Protein AF-A0A7J4R802-F1 (afdb_monomer_lite)

pLDDT: mean 70.89, std 13.04, range [43.62, 86.69]

Secondary structure (DSSP, 8-state):
-----HHHHHHHHHHHHHHHHHHHHH-SSS--TT--B-TTS-B-HHHHHHHHTS-HHHHHHHHT--S--EE-EE-TTSPEEPSSSS---EE-TT-EETTEE--

Radius of gyration: 15.15 Å; chains: 1; bounding box: 41×25×41 Å

Foldseek 3Di:
DDCPDPVVVVVVLVVVLVVLLVCLQPDPPDVRLNDQQYPVRDGNLVSVVVNQPDDPVVVCVSSVRPDFDWDWDADPVRDTDASPPPAGTAGDQVDDDVNGGRD

Sequence (103 aa):
MTTVSARSRLVTQLSMDAEVISESIISSHNQSSLTFIDSNNKVDKMRLHDFMNRSYESIRDELGIEGDFCIYFEDKNKTLVVLDGNRSGIGSSRMSIGGINCS

Structure (mmCIF, N/CA/C/O backbone):
data_AF-A0A7J4R802-F1
#
_entry.id   AF-A0A7J4R802-F1
#
loop_
_atom_site.group_PDB
_atom_site.id
_atom_site.type_symbol
_atom_site.label_atom_id
_at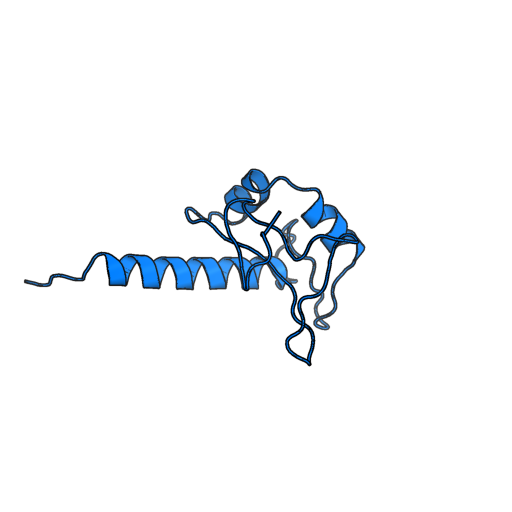om_site.label_alt_id
_atom_site.label_comp_id
_atom_site.label_asym_id
_atom_site.label_entity_id
_atom_site.label_seq_id
_atom_site.pdbx_PDB_ins_code
_atom_site.Cartn_x
_atom_site.Cartn_y
_atom_site.Cartn_z
_atom_site.occupancy
_atom_site.B_iso_or_equiv
_atom_site.auth_seq_id
_atom_site.auth_comp_id
_atom_site.auth_asym_id
_atom_site.auth_atom_id
_atom_site.pdbx_PDB_model_num
ATOM 1 N N . MET A 1 1 ? -30.525 12.221 24.796 1.00 43.66 1 MET A N 1
ATOM 2 C CA . MET A 1 1 ? -29.448 11.209 24.817 1.00 43.66 1 MET A CA 1
ATOM 3 C C . MET A 1 1 ? -29.200 10.764 23.390 1.00 43.66 1 MET A C 1
ATOM 5 O O . MET A 1 1 ? -30.140 10.490 22.660 1.00 43.66 1 MET A O 1
ATOM 9 N N . THR A 1 2 ? -27.948 10.883 22.986 1.00 46.72 2 THR A N 1
ATOM 10 C CA . THR A 1 2 ? -27.418 11.014 21.630 1.00 46.72 2 THR A CA 1
ATOM 11 C C . THR A 1 2 ? -27.365 9.683 20.885 1.00 46.72 2 THR A C 1
ATOM 13 O O . THR A 1 2 ? -26.573 8.807 21.218 1.00 46.72 2 THR A O 1
ATOM 16 N N . THR A 1 3 ? -28.122 9.557 19.796 1.00 51.31 3 THR A N 1
ATOM 17 C CA . THR A 1 3 ? -27.798 8.602 18.732 1.00 51.31 3 THR A CA 1
ATOM 18 C C . THR A 1 3 ? -26.623 9.171 17.937 1.00 51.31 3 THR A C 1
ATOM 20 O O . THR A 1 3 ? -26.803 9.728 16.854 1.00 51.31 3 THR A O 1
ATOM 23 N N . VAL A 1 4 ? -25.405 9.073 18.481 1.00 54.56 4 VAL A N 1
ATOM 24 C CA . VAL A 1 4 ? -24.206 9.107 17.632 1.00 54.56 4 VAL A CA 1
ATOM 25 C C . VAL A 1 4 ? -24.319 7.868 16.749 1.00 54.56 4 VAL A C 1
ATOM 27 O O . VAL A 1 4 ? -24.054 6.749 17.182 1.00 54.56 4 VAL A O 1
ATOM 30 N N . SER A 1 5 ? -24.880 8.075 15.560 1.00 68.50 5 SER A N 1
ATOM 31 C CA . SER A 1 5 ? -25.252 7.031 14.611 1.00 68.50 5 SER A CA 1
ATOM 32 C C . SER A 1 5 ? -24.034 6.167 14.290 1.00 68.50 5 SER A C 1
ATOM 34 O O . SER A 1 5 ? -22.946 6.704 14.085 1.00 68.50 5 SER A O 1
ATOM 36 N N . ALA A 1 6 ? -24.203 4.843 14.212 1.00 67.62 6 ALA A N 1
ATOM 37 C CA . ALA A 1 6 ? -23.147 3.895 13.828 1.00 67.62 6 ALA A CA 1
ATOM 38 C C . ALA A 1 6 ? -22.409 4.321 12.542 1.00 67.62 6 ALA A C 1
ATOM 40 O O . ALA A 1 6 ? -21.209 4.102 12.402 1.00 67.62 6 ALA A O 1
ATOM 41 N N . ARG A 1 7 ? -23.107 5.045 11.656 1.00 70.56 7 ARG A N 1
ATOM 42 C CA . ARG A 1 7 ? -22.547 5.681 10.461 1.00 70.56 7 ARG A CA 1
ATOM 43 C C . ARG A 1 7 ? -21.423 6.676 10.765 1.00 70.56 7 ARG A C 1
ATOM 45 O O . ARG A 1 7 ? -20.439 6.705 10.043 1.00 70.56 7 ARG A O 1
ATOM 52 N N . SER A 1 8 ? -21.549 7.474 11.824 1.00 72.25 8 SER A N 1
ATOM 53 C CA . SER A 1 8 ? -20.524 8.443 12.226 1.00 72.25 8 SER A CA 1
ATOM 54 C C . SER A 1 8 ? -19.245 7.747 12.680 1.00 72.25 8 SER A C 1
ATOM 56 O O . SER A 1 8 ? -18.167 8.214 12.343 1.00 72.25 8 SER A O 1
ATOM 58 N N . ARG A 1 9 ? -19.357 6.625 13.405 1.00 76.44 9 ARG A N 1
ATOM 59 C CA . ARG A 1 9 ? -18.191 5.847 13.855 1.00 76.44 9 ARG A CA 1
ATOM 60 C C . ARG A 1 9 ? -17.462 5.202 12.682 1.00 76.44 9 ARG A C 1
ATOM 62 O O . ARG A 1 9 ? -16.244 5.266 12.630 1.00 76.44 9 ARG A O 1
ATOM 69 N N . LEU A 1 10 ? -18.213 4.655 11.725 1.00 78.88 10 LEU A N 1
ATOM 70 C CA . LEU A 1 10 ? -17.652 4.074 10.505 1.00 78.88 10 LEU A CA 1
ATOM 71 C C . LEU A 1 10 ? -16.888 5.121 9.678 1.00 78.88 10 LEU A C 1
ATOM 73 O O . LEU A 1 10 ? -15.786 4.857 9.221 1.00 78.88 10 LEU A O 1
ATOM 77 N N . VAL A 1 11 ? -17.455 6.323 9.518 1.00 82.44 11 VAL A N 1
ATOM 78 C CA . VAL A 1 11 ? -16.796 7.424 8.793 1.00 82.44 11 VAL A CA 1
ATOM 79 C C . VAL A 1 11 ? -15.508 7.855 9.494 1.00 82.44 11 VAL A C 1
ATOM 81 O O . VAL A 1 11 ? -14.503 8.074 8.827 1.00 82.44 11 VAL A O 1
ATOM 84 N N . THR A 1 12 ? -15.517 7.945 10.827 1.00 82.50 12 THR A N 1
ATOM 85 C CA . THR A 1 12 ? -14.306 8.257 11.595 1.00 82.50 12 THR A CA 1
ATOM 86 C C . THR A 1 12 ? -13.248 7.165 11.442 1.00 82.50 12 THR A C 1
ATOM 88 O O . THR A 1 12 ? -12.096 7.499 11.195 1.00 82.50 12 THR A O 1
ATOM 91 N N . GLN A 1 13 ? -13.630 5.886 11.514 1.00 83.88 13 GLN A N 1
ATOM 92 C CA . GLN A 1 13 ? -12.693 4.772 11.346 1.00 83.88 13 GLN A CA 1
ATOM 93 C C . GLN A 1 13 ? -12.050 4.771 9.960 1.00 83.88 13 GLN A C 1
ATOM 95 O O . GLN A 1 13 ? -10.833 4.755 9.862 1.00 83.88 13 GLN A O 1
ATOM 100 N N . LEU A 1 14 ? -12.848 4.907 8.897 1.00 82.88 14 LEU A N 1
ATOM 101 C CA . LEU A 1 14 ? -12.333 4.964 7.526 1.00 82.88 14 LEU A CA 1
ATOM 102 C C . LEU A 1 14 ? -11.362 6.130 7.312 1.00 82.88 14 LEU A C 1
ATOM 104 O O . LEU A 1 14 ? -10.397 6.000 6.565 1.00 82.88 14 LEU A O 1
ATOM 108 N N . SER A 1 15 ? -11.617 7.271 7.958 1.00 85.19 15 SER A N 1
ATOM 109 C CA . SER A 1 15 ? -10.717 8.421 7.885 1.00 85.19 15 SER A CA 1
ATOM 110 C C . SER A 1 15 ? -9.384 8.147 8.579 1.00 85.19 15 SER A C 1
ATOM 112 O O . SER A 1 15 ? -8.351 8.535 8.044 1.00 85.19 15 SER A O 1
ATOM 114 N N . MET A 1 16 ? -9.405 7.484 9.740 1.00 85.19 16 MET A N 1
ATOM 115 C CA . MET A 1 16 ? -8.186 7.098 10.458 1.00 85.19 16 MET A CA 1
ATOM 116 C C . MET A 1 16 ? -7.404 6.038 9.679 1.00 85.19 16 MET A C 1
ATOM 118 O O . MET A 1 16 ? -6.200 6.178 9.502 1.00 85.19 16 MET A O 1
ATOM 122 N N . ASP A 1 17 ? -8.090 5.026 9.145 1.00 83.44 17 ASP A N 1
ATOM 123 C CA . ASP A 1 17 ? -7.461 3.969 8.352 1.00 83.44 17 ASP A CA 1
ATOM 124 C C . ASP A 1 17 ? -6.779 4.559 7.105 1.00 83.44 17 ASP A C 1
ATOM 126 O O . ASP A 1 17 ? -5.641 4.218 6.796 1.00 83.44 17 ASP A O 1
ATOM 130 N N . ALA A 1 18 ? -7.428 5.504 6.413 1.00 83.38 18 ALA A N 1
ATOM 131 C CA . ALA A 1 18 ? -6.842 6.179 5.254 1.00 83.38 18 ALA A CA 1
ATOM 132 C C . ALA A 1 18 ? -5.579 6.992 5.603 1.00 83.38 18 ALA A C 1
ATOM 134 O O . ALA A 1 18 ? -4.625 7.023 4.816 1.00 83.38 18 ALA A O 1
ATOM 135 N N . GLU A 1 19 ? -5.564 7.642 6.769 1.00 85.25 19 GLU A N 1
ATOM 136 C CA . GLU A 1 19 ? -4.407 8.389 7.271 1.00 85.25 19 GLU A CA 1
ATOM 137 C C . GLU A 1 19 ? -3.242 7.441 7.576 1.00 85.25 19 GLU A C 1
ATOM 139 O O . GLU A 1 19 ? -2.149 7.629 7.042 1.00 85.25 19 GLU A O 1
ATOM 144 N N . VAL A 1 20 ? -3.506 6.347 8.299 1.00 84.94 20 VAL A N 1
ATOM 145 C CA . VAL A 1 20 ? -2.509 5.312 8.619 1.00 84.94 20 VAL A CA 1
ATOM 146 C C . VAL A 1 20 ? -1.907 4.692 7.355 1.00 84.94 20 VAL A C 1
ATOM 148 O O . VAL A 1 20 ? -0.684 4.545 7.269 1.00 84.94 20 VAL A O 1
ATOM 151 N N . ILE A 1 21 ? -2.732 4.365 6.350 1.00 82.62 21 ILE A N 1
ATOM 152 C CA . ILE A 1 21 ? -2.260 3.861 5.047 1.00 82.62 21 ILE A CA 1
ATOM 153 C C . ILE A 1 21 ? -1.304 4.869 4.404 1.00 82.62 21 ILE A C 1
ATOM 155 O O . ILE A 1 21 ? -0.206 4.506 3.980 1.00 82.62 21 ILE A O 1
ATOM 159 N N . SER A 1 22 ? -1.714 6.136 4.331 1.00 81.75 22 SER A N 1
ATOM 160 C CA . SER A 1 22 ? -0.947 7.180 3.644 1.00 81.75 22 SER A CA 1
ATOM 161 C C . SER A 1 22 ? 0.395 7.428 4.331 1.00 81.75 22 SER A C 1
ATOM 163 O O . SER A 1 22 ? 1.435 7.472 3.672 1.00 81.75 22 SER A O 1
ATOM 165 N N . GLU A 1 23 ? 0.393 7.530 5.660 1.00 81.44 23 GLU A N 1
ATOM 166 C CA . GLU A 1 23 ? 1.609 7.727 6.445 1.00 81.44 23 GLU A CA 1
ATOM 167 C C . GLU A 1 23 ? 2.559 6.531 6.349 1.00 81.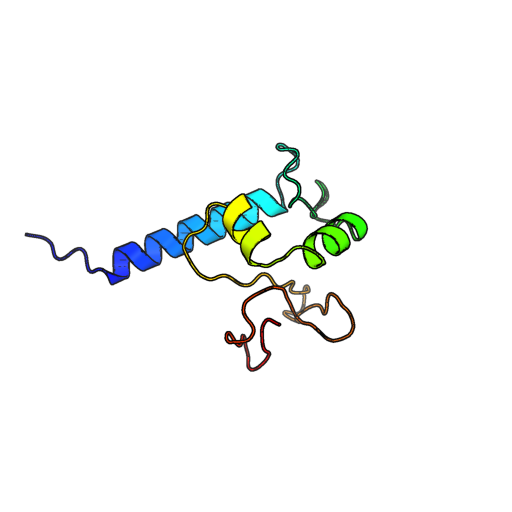44 23 GLU A C 1
ATOM 169 O O . GLU A 1 23 ? 3.762 6.725 6.184 1.00 81.44 23 GLU A O 1
ATOM 174 N N . SER A 1 24 ? 2.041 5.301 6.378 1.00 80.81 24 SER A N 1
ATOM 175 C CA . SER A 1 24 ? 2.863 4.084 6.300 1.00 80.81 24 SER A CA 1
ATOM 176 C C . SER A 1 24 ? 3.555 3.920 4.946 1.00 80.81 24 SER A C 1
ATOM 178 O O . SER A 1 24 ? 4.653 3.374 4.873 1.00 80.81 24 SER A O 1
ATOM 180 N N . ILE A 1 25 ? 2.940 4.424 3.874 1.00 79.88 25 ILE A N 1
ATOM 181 C CA . ILE A 1 25 ? 3.490 4.360 2.515 1.00 79.88 25 ILE A CA 1
ATOM 182 C C . ILE A 1 25 ? 4.549 5.452 2.267 1.00 79.88 25 ILE A C 1
ATOM 184 O O . ILE A 1 25 ? 5.518 5.217 1.536 1.00 79.88 25 ILE A O 1
ATOM 188 N N . ILE A 1 26 ? 4.354 6.646 2.843 1.00 75.12 26 ILE A N 1
ATOM 189 C CA . ILE A 1 26 ? 5.173 7.849 2.595 1.00 75.12 26 ILE A CA 1
ATOM 190 C C . ILE A 1 26 ? 6.322 7.991 3.605 1.00 75.12 26 ILE A C 1
ATOM 192 O O . ILE A 1 26 ? 7.369 8.554 3.282 1.00 75.12 26 ILE A O 1
ATOM 196 N N . SER A 1 27 ? 6.135 7.524 4.842 1.00 64.62 27 SER A N 1
ATOM 197 C CA . SER A 1 27 ? 7.051 7.791 5.952 1.00 64.62 27 SER A CA 1
ATOM 198 C C . SER A 1 27 ? 8.460 7.266 5.678 1.00 64.62 27 SER A C 1
ATOM 200 O O . SER A 1 27 ? 8.719 6.064 5.644 1.00 64.62 27 SER A O 1
ATOM 202 N N . SER A 1 28 ? 9.398 8.208 5.570 1.00 53.03 28 SER A N 1
ATOM 203 C CA . SER A 1 28 ? 10.847 7.992 5.597 1.00 53.03 28 SER A CA 1
AT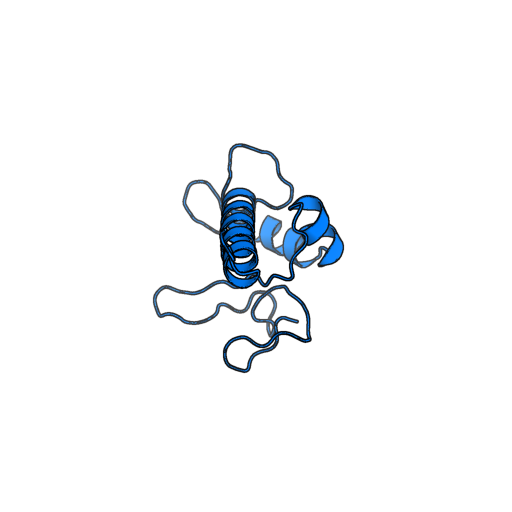OM 204 C C . SER A 1 28 ? 11.398 7.818 7.021 1.00 53.03 28 SER A C 1
ATOM 206 O O . SER A 1 28 ? 12.609 7.676 7.199 1.00 53.03 28 SER A O 1
ATOM 208 N N . HIS A 1 29 ? 10.535 7.878 8.043 1.00 48.31 29 HIS A N 1
ATOM 209 C CA . HIS A 1 29 ? 10.925 7.952 9.455 1.00 48.31 29 HIS A CA 1
ATOM 210 C C . HIS A 1 29 ? 10.762 6.653 10.230 1.00 48.31 29 HIS A C 1
ATOM 212 O O . HIS A 1 29 ? 11.437 6.479 11.240 1.00 48.31 29 HIS A O 1
ATOM 218 N N . ASN A 1 30 ? 9.985 5.705 9.717 1.00 48.84 30 ASN A N 1
ATOM 219 C CA . ASN A 1 30 ? 9.987 4.342 10.217 1.00 48.84 30 ASN A CA 1
ATOM 220 C C . ASN A 1 30 ? 10.442 3.439 9.078 1.00 48.84 30 ASN A C 1
ATOM 222 O O . ASN A 1 30 ? 9.969 3.575 7.955 1.00 48.84 30 ASN A O 1
ATOM 226 N N . GLN A 1 31 ? 11.358 2.512 9.354 1.00 53.03 31 GLN A N 1
ATOM 227 C CA . GLN A 1 31 ? 11.715 1.411 8.453 1.00 53.03 31 GLN A CA 1
ATOM 228 C C . GLN A 1 31 ? 10.533 0.432 8.306 1.00 53.03 31 GLN A C 1
ATOM 230 O O . GLN A 1 31 ? 10.701 -0.777 8.454 1.00 53.03 31 GLN A O 1
ATOM 235 N N . SER A 1 32 ? 9.319 0.946 8.085 1.00 62.84 32 SER A N 1
ATOM 236 C CA . SER A 1 32 ? 8.177 0.124 7.746 1.00 62.84 32 SER A CA 1
ATOM 237 C C . SER A 1 32 ? 8.499 -0.544 6.428 1.00 62.84 32 SER A C 1
ATOM 239 O O . SER A 1 32 ? 9.001 0.064 5.477 1.00 62.84 32 SER A O 1
ATOM 241 N N . SER A 1 33 ? 8.222 -1.833 6.384 1.00 65.69 33 SER A N 1
ATOM 242 C CA . SER A 1 33 ? 8.481 -2.628 5.205 1.00 65.69 33 SER A CA 1
ATOM 243 C C . SER A 1 33 ? 7.457 -2.356 4.087 1.00 65.69 33 SER A C 1
ATOM 245 O O . SER A 1 33 ? 7.536 -2.954 3.014 1.00 65.69 33 SER A O 1
ATOM 247 N N . LEU A 1 34 ? 6.548 -1.399 4.336 1.00 74.19 34 LEU A N 1
ATOM 248 C CA . LEU A 1 34 ? 5.526 -0.877 3.435 1.00 74.19 34 LEU A CA 1
ATOM 249 C C . LEU A 1 34 ? 5.898 0.472 2.791 1.00 74.19 34 LEU A C 1
ATOM 251 O O . LEU A 1 34 ? 5.178 0.926 1.905 1.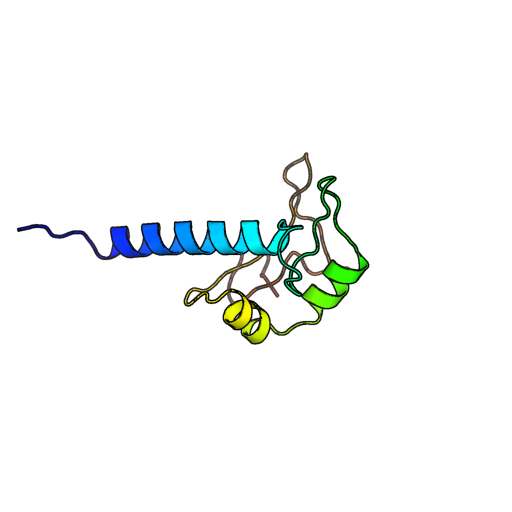00 74.19 34 LEU A O 1
ATOM 255 N N . THR A 1 35 ? 7.013 1.111 3.176 1.00 81.56 35 THR A N 1
ATOM 256 C CA . THR A 1 35 ? 7.422 2.398 2.588 1.00 81.56 35 THR A CA 1
ATOM 257 C C . THR A 1 35 ? 7.996 2.203 1.184 1.00 81.56 35 THR A C 1
ATOM 259 O O . THR A 1 35 ? 9.149 1.788 1.033 1.00 81.56 35 THR A O 1
ATOM 262 N N . PHE A 1 36 ? 7.245 2.586 0.152 1.00 82.19 36 PHE A N 1
ATOM 263 C CA . PHE A 1 36 ? 7.693 2.570 -1.249 1.00 82.19 36 PHE A CA 1
ATOM 264 C C . PHE A 1 36 ? 7.608 3.938 -1.944 1.00 82.19 36 PHE A C 1
ATOM 266 O O . PHE A 1 36 ? 7.862 4.021 -3.146 1.00 82.19 36 PHE A O 1
ATOM 273 N N . ILE A 1 37 ? 7.280 5.014 -1.223 1.00 80.00 37 ILE A N 1
ATOM 274 C CA . ILE A 1 37 ? 7.426 6.395 -1.704 1.00 80.00 37 ILE A CA 1
ATOM 275 C C . ILE A 1 37 ? 8.620 7.033 -0.985 1.00 80.00 37 ILE A C 1
ATOM 277 O O . ILE A 1 37 ? 8.723 6.980 0.237 1.00 80.00 37 ILE A O 1
ATOM 281 N N . ASP A 1 38 ? 9.554 7.597 -1.749 1.00 77.94 38 ASP A N 1
ATOM 282 C CA . ASP A 1 38 ? 10.746 8.253 -1.217 1.00 77.94 38 ASP A CA 1
ATOM 283 C C . ASP A 1 38 ? 10.470 9.700 -0.766 1.00 77.94 38 ASP A C 1
ATOM 285 O O . ASP A 1 38 ? 9.421 10.290 -1.035 1.00 77.94 38 ASP A O 1
ATOM 289 N N . SER A 1 39 ? 11.459 10.320 -0.115 1.00 75.50 39 SER A N 1
ATOM 290 C CA . SER A 1 39 ? 11.374 11.709 0.360 1.00 75.50 39 SER A CA 1
ATOM 291 C C . SER A 1 39 ? 11.231 12.756 -0.755 1.00 75.50 39 SER A C 1
ATOM 293 O O . SER A 1 39 ? 11.004 13.927 -0.464 1.00 75.50 39 SER A O 1
ATOM 295 N N . ASN A 1 40 ? 11.392 12.367 -2.023 1.00 77.50 40 ASN A N 1
ATOM 296 C CA . ASN A 1 40 ? 11.202 13.218 -3.196 1.00 77.50 40 ASN A CA 1
ATOM 297 C C . ASN A 1 40 ? 9.845 12.968 -3.876 1.00 77.50 40 ASN A C 1
ATOM 299 O O . ASN A 1 40 ? 9.663 13.383 -5.024 1.00 77.50 40 ASN A O 1
ATOM 303 N N . ASN A 1 41 ? 8.911 12.288 -3.199 1.00 73.88 41 ASN A N 1
ATOM 304 C CA . ASN A 1 41 ? 7.618 11.861 -3.738 1.00 73.88 41 ASN A CA 1
ATOM 305 C C . ASN A 1 41 ? 7.748 10.984 -4.993 1.00 73.88 41 ASN A C 1
ATOM 307 O O . ASN A 1 41 ? 6.902 11.027 -5.890 1.00 73.88 41 ASN A O 1
ATOM 311 N N . LYS A 1 42 ? 8.823 10.198 -5.088 1.00 78.31 42 LYS A N 1
ATOM 312 C CA . LYS A 1 42 ? 9.020 9.220 -6.156 1.00 78.31 42 LYS A CA 1
ATOM 313 C C . LYS A 1 42 ? 8.752 7.827 -5.629 1.00 78.31 42 LYS A C 1
ATOM 315 O O . LYS A 1 42 ? 9.109 7.483 -4.510 1.00 78.31 42 LYS A O 1
ATOM 320 N N . VAL A 1 43 ? 8.157 7.005 -6.478 1.00 78.12 43 VAL A N 1
ATOM 321 C CA . VAL A 1 43 ? 7.942 5.594 -6.172 1.00 78.12 43 VAL A CA 1
ATOM 322 C C . VAL A 1 43 ? 9.267 4.839 -6.310 1.00 78.12 43 VAL A C 1
ATOM 324 O O . VAL A 1 43 ? 9.863 4.818 -7.392 1.00 78.12 43 VAL A O 1
ATOM 327 N N . ASP A 1 44 ? 9.711 4.194 -5.233 1.00 81.81 44 ASP A N 1
ATOM 328 C CA . ASP A 1 44 ? 10.764 3.184 -5.263 1.00 81.81 44 ASP A CA 1
ATOM 329 C C . ASP A 1 44 ? 10.183 1.902 -5.870 1.00 81.81 44 ASP A C 1
ATOM 331 O O . ASP A 1 44 ? 9.423 1.166 -5.240 1.00 81.81 44 ASP A O 1
ATOM 335 N N . LYS A 1 45 ? 10.531 1.645 -7.134 1.00 79.12 45 LYS A N 1
ATOM 336 C CA . LYS A 1 45 ? 9.988 0.521 -7.907 1.00 79.12 45 LYS A CA 1
ATOM 337 C C . LYS A 1 45 ? 10.297 -0.840 -7.287 1.00 79.12 45 LYS A C 1
ATOM 339 O O . LYS A 1 45 ? 9.490 -1.751 -7.434 1.00 79.12 45 LYS A O 1
ATOM 344 N N . MET A 1 46 ? 11.450 -0.988 -6.637 1.00 81.12 46 MET A N 1
ATOM 345 C CA . MET A 1 46 ? 11.852 -2.261 -6.042 1.00 81.12 46 MET A CA 1
ATOM 346 C C . MET A 1 46 ? 11.009 -2.537 -4.800 1.00 81.12 46 MET A C 1
ATOM 348 O O . MET A 1 46 ? 10.407 -3.599 -4.690 1.00 81.12 46 MET A O 1
ATOM 352 N N . ARG A 1 47 ? 10.856 -1.536 -3.929 1.00 83.12 47 ARG A N 1
ATOM 353 C CA . ARG A 1 47 ? 10.004 -1.658 -2.739 1.00 83.12 47 ARG A CA 1
ATOM 354 C C . ARG A 1 47 ? 8.526 -1.788 -3.078 1.00 83.12 47 ARG A C 1
ATOM 356 O O . ARG A 1 47 ? 7.817 -2.529 -2.409 1.00 83.12 47 ARG A O 1
ATOM 363 N N . LEU A 1 48 ? 8.062 -1.109 -4.127 1.00 79.88 48 LEU A N 1
ATOM 364 C CA . LEU A 1 48 ? 6.706 -1.289 -4.641 1.00 79.88 48 LEU A CA 1
ATOM 365 C C . LEU A 1 48 ? 6.491 -2.728 -5.125 1.00 79.88 48 LEU A C 1
ATOM 367 O O . LEU A 1 48 ? 5.455 -3.319 -4.841 1.00 79.88 48 LEU A O 1
ATOM 371 N N . HIS A 1 49 ? 7.460 -3.299 -5.841 1.00 79.38 49 HIS A N 1
ATOM 372 C CA . HIS A 1 49 ? 7.398 -4.692 -6.273 1.00 79.38 49 HIS A CA 1
ATOM 373 C C . HIS A 1 49 ? 7.386 -5.654 -5.077 1.00 79.38 49 HIS A C 1
ATOM 375 O O . HIS A 1 49 ? 6.579 -6.580 -5.041 1.00 79.38 49 HIS A O 1
ATOM 381 N N . ASP A 1 50 ? 8.214 -5.414 -4.064 1.00 82.19 50 ASP A N 1
ATOM 382 C CA . ASP A 1 50 ? 8.207 -6.215 -2.837 1.00 82.19 50 ASP A CA 1
ATOM 383 C C . ASP A 1 50 ? 6.873 -6.096 -2.088 1.00 82.19 50 ASP A C 1
ATOM 385 O O . ASP A 1 50 ? 6.345 -7.097 -1.609 1.00 82.19 50 ASP A O 1
ATOM 389 N N . PHE A 1 51 ? 6.288 -4.897 -2.041 1.00 82.12 51 PHE A N 1
ATOM 390 C CA . PHE A 1 51 ? 4.966 -4.649 -1.469 1.00 82.12 51 PHE A CA 1
ATOM 391 C C . PHE A 1 51 ? 3.856 -5.380 -2.238 1.00 82.12 51 PHE A C 1
ATOM 393 O O . PHE A 1 51 ? 3.018 -6.029 -1.620 1.00 82.12 51 PHE A O 1
ATOM 400 N N . MET A 1 52 ? 3.878 -5.346 -3.575 1.00 78.69 52 MET A N 1
ATOM 401 C CA . MET A 1 52 ? 2.920 -6.062 -4.434 1.00 78.69 52 MET A CA 1
ATOM 402 C C . MET A 1 52 ? 2.954 -7.581 -4.259 1.00 78.69 52 MET A C 1
ATOM 404 O O . MET A 1 52 ? 1.942 -8.242 -4.474 1.00 78.69 52 MET A O 1
ATOM 408 N N . ASN A 1 53 ? 4.103 -8.139 -3.877 1.00 81.56 53 ASN A N 1
ATOM 409 C CA . ASN A 1 53 ? 4.253 -9.575 -3.644 1.00 81.56 53 ASN A CA 1
ATOM 410 C C . ASN A 1 53 ? 3.801 -10.019 -2.244 1.00 81.56 53 ASN A C 1
ATOM 412 O O . ASN A 1 53 ? 3.822 -11.215 -1.944 1.00 81.56 53 ASN A O 1
ATOM 416 N N . ARG A 1 54 ? 3.396 -9.087 -1.374 1.00 81.75 54 ARG A N 1
ATOM 417 C CA . ARG A 1 54 ? 2.832 -9.418 -0.063 1.00 81.75 54 ARG A CA 1
ATOM 418 C C . ARG A 1 54 ? 1.370 -9.804 -0.188 1.00 81.75 54 ARG A C 1
ATOM 420 O O . ARG A 1 54 ? 0.643 -9.310 -1.046 1.00 81.75 54 ARG A O 1
ATOM 427 N N . SER A 1 55 ? 0.923 -10.666 0.718 1.00 82.94 55 SER A N 1
ATOM 428 C CA . SER A 1 55 ? -0.500 -10.949 0.835 1.00 82.94 55 SER A CA 1
ATOM 429 C C . SER A 1 55 ? -1.242 -9.742 1.405 1.00 82.94 55 SER A C 1
ATOM 431 O O . SER A 1 55 ? -0.713 -8.992 2.230 1.00 82.94 55 SER A O 1
ATOM 433 N N . TYR A 1 56 ? -2.496 -9.587 0.989 1.00 82.31 56 TYR A N 1
ATOM 434 C CA . TYR A 1 56 ? -3.391 -8.564 1.518 1.00 82.31 56 TYR A CA 1
ATOM 435 C C . TYR A 1 56 ? -3.495 -8.637 3.046 1.00 82.31 56 TYR A C 1
ATOM 437 O O . TYR A 1 56 ? -3.424 -7.612 3.715 1.00 82.31 56 TYR A O 1
ATOM 445 N N . GLU A 1 57 ? -3.594 -9.847 3.600 1.00 83.75 57 GLU A N 1
ATOM 446 C CA . GLU A 1 57 ? -3.673 -10.077 5.042 1.00 83.75 57 GLU A CA 1
ATOM 447 C C . GLU A 1 57 ? -2.417 -9.574 5.754 1.00 83.75 57 GLU A C 1
ATOM 449 O O . GLU A 1 57 ? -2.530 -8.868 6.746 1.00 83.75 57 GLU A O 1
ATOM 454 N N . SER A 1 58 ? -1.225 -9.845 5.208 1.00 85.19 58 SER A N 1
ATOM 455 C CA . SER A 1 58 ? 0.029 -9.366 5.797 1.00 85.19 58 SER A CA 1
ATOM 456 C C . SER A 1 58 ? 0.119 -7.843 5.790 1.00 85.19 58 SER A C 1
ATOM 458 O O . SER A 1 58 ? 0.625 -7.270 6.750 1.00 85.19 58 SER A O 1
ATOM 460 N N . ILE A 1 59 ? -0.342 -7.192 4.718 1.00 83.62 59 ILE A N 1
ATOM 461 C CA . ILE A 1 59 ? -0.350 -5.728 4.620 1.00 83.62 59 ILE A CA 1
ATOM 462 C C . ILE A 1 59 ? -1.365 -5.152 5.612 1.00 83.62 59 ILE A C 1
ATOM 464 O O . ILE A 1 59 ? -1.046 -4.217 6.338 1.00 83.62 59 ILE A O 1
ATOM 468 N N . ARG A 1 60 ? -2.574 -5.721 5.671 1.00 84.19 60 ARG A N 1
ATOM 469 C CA . ARG A 1 60 ? -3.631 -5.288 6.591 1.00 84.19 60 ARG A CA 1
ATOM 470 C C . ARG A 1 60 ? -3.191 -5.394 8.050 1.00 84.19 60 ARG A C 1
ATOM 472 O O . ARG A 1 60 ? -3.382 -4.446 8.807 1.00 84.19 60 ARG A O 1
ATOM 479 N N . ASP A 1 61 ? -2.585 -6.520 8.413 1.00 86.69 61 ASP A N 1
ATOM 480 C CA . ASP A 1 61 ? -2.122 -6.784 9.773 1.00 86.69 61 ASP A CA 1
ATOM 481 C C . ASP A 1 61 ? -0.949 -5.861 10.151 1.00 86.69 61 ASP A C 1
ATOM 483 O O . ASP A 1 61 ? -0.925 -5.331 11.260 1.00 86.69 61 ASP A O 1
ATOM 487 N N . GLU A 1 62 ? -0.010 -5.602 9.229 1.00 84.75 62 GLU A N 1
ATOM 488 C CA . GLU A 1 62 ? 1.102 -4.661 9.455 1.00 84.75 62 GLU A CA 1
ATOM 489 C C . GLU A 1 62 ? 0.619 -3.207 9.589 1.00 84.75 62 GLU A C 1
ATOM 491 O O . GLU A 1 62 ? 1.186 -2.444 10.369 1.00 84.75 62 GLU A O 1
ATOM 496 N N . LEU A 1 63 ? -0.452 -2.832 8.882 1.00 82.88 63 LEU A N 1
ATOM 497 C CA . LEU A 1 63 ? -1.086 -1.515 8.999 1.00 82.88 63 LEU A CA 1
ATOM 498 C C . LEU A 1 6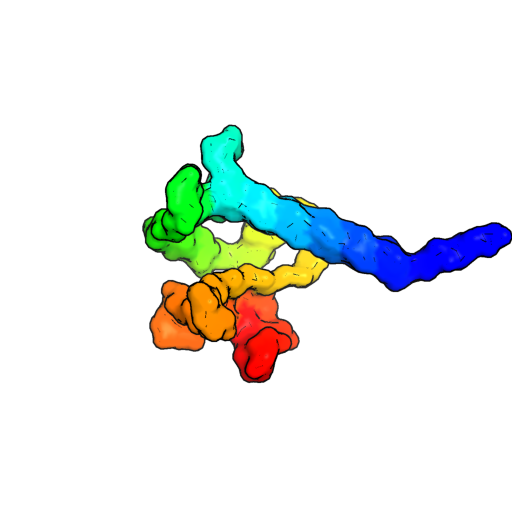3 ? -2.006 -1.385 10.225 1.00 82.88 63 LEU A C 1
ATOM 500 O O . LEU A 1 63 ? -2.421 -0.275 10.550 1.00 82.88 63 LEU A O 1
ATOM 504 N N . GLY A 1 64 ? -2.345 -2.487 10.901 1.00 84.50 64 GLY A N 1
ATOM 505 C CA . GLY A 1 64 ? -3.276 -2.479 12.033 1.00 84.50 64 GLY A CA 1
ATOM 506 C C . GLY A 1 64 ? -4.706 -2.080 11.651 1.00 84.50 64 GLY A C 1
ATOM 507 O O . GLY A 1 64 ? -5.428 -1.523 12.476 1.00 84.50 64 GLY A O 1
ATOM 508 N N . ILE A 1 65 ? -5.106 -2.330 10.402 1.00 82.38 65 ILE A N 1
ATOM 509 C CA . ILE A 1 65 ? -6.405 -1.913 9.867 1.00 82.38 65 ILE A CA 1
ATOM 510 C C . ILE A 1 65 ? -7.407 -3.052 10.010 1.00 82.38 65 ILE A C 1
ATOM 512 O O . ILE A 1 65 ? -7.182 -4.165 9.544 1.00 82.38 65 ILE A O 1
ATOM 516 N N . GLU A 1 66 ? -8.552 -2.767 10.619 1.00 80.62 66 GLU A N 1
ATOM 517 C CA . GLU A 1 66 ? -9.631 -3.753 10.763 1.00 80.62 66 GLU A CA 1
ATOM 518 C C . GLU A 1 66 ? -10.565 -3.780 9.539 1.00 80.62 66 GLU A C 1
ATOM 520 O O . GLU A 1 66 ? -11.237 -4.782 9.285 1.00 80.62 66 GLU A O 1
ATOM 525 N N . GLY A 1 67 ? -10.616 -2.677 8.784 1.00 76.94 67 GLY A N 1
ATOM 526 C CA . GLY A 1 67 ? -11.455 -2.506 7.600 1.00 76.94 67 GLY A CA 1
ATOM 527 C C . GLY A 1 67 ? -10.856 -3.060 6.305 1.00 76.94 67 GLY A C 1
ATOM 528 O O . GLY A 1 67 ? -9.665 -3.353 6.205 1.00 76.94 67 GLY A O 1
ATOM 529 N N . ASP A 1 68 ? -11.700 -3.173 5.277 1.00 78.94 68 ASP A N 1
ATOM 530 C CA . ASP A 1 68 ? -11.224 -3.455 3.925 1.00 78.94 68 ASP A CA 1
ATOM 531 C C . ASP A 1 68 ? -10.683 -2.192 3.249 1.00 78.94 68 ASP A C 1
ATOM 533 O O . ASP A 1 68 ? -11.278 -1.118 3.354 1.00 78.94 68 ASP A O 1
ATOM 537 N N . PHE A 1 69 ? -9.585 -2.329 2.505 1.00 77.19 69 PHE A N 1
ATOM 538 C CA . PHE A 1 69 ? -8.981 -1.221 1.767 1.00 77.19 69 PHE A CA 1
ATOM 539 C C . PHE A 1 69 ? -8.476 -1.645 0.384 1.00 77.19 69 PHE A C 1
ATOM 541 O O . PHE A 1 69 ? -8.289 -2.826 0.085 1.00 77.19 69 PHE A O 1
ATOM 548 N N . CYS A 1 70 ? -8.255 -0.648 -0.473 1.00 74.75 70 CYS A N 1
ATOM 549 C CA . CYS A 1 70 ? -7.576 -0.820 -1.749 1.00 74.75 70 CYS A CA 1
ATOM 550 C C . CYS A 1 70 ? -6.609 0.342 -1.977 1.00 74.75 70 CYS A C 1
ATOM 552 O O . CYS A 1 70 ? -6.950 1.500 -1.731 1.00 74.75 70 CYS A O 1
ATOM 554 N N . ILE A 1 71 ? -5.407 0.025 -2.452 1.00 75.69 71 ILE A N 1
ATOM 555 C CA . ILE A 1 71 ? -4.370 1.002 -2.784 1.00 75.69 71 ILE A CA 1
ATOM 556 C C . ILE A 1 71 ? -4.239 1.050 -4.302 1.00 75.69 71 ILE A C 1
ATOM 558 O O . ILE A 1 71 ? -3.985 0.031 -4.943 1.00 75.69 71 ILE A O 1
ATOM 562 N N . TYR A 1 72 ? -4.388 2.240 -4.876 1.00 75.94 72 TYR A N 1
ATOM 563 C CA . TYR A 1 72 ? -4.191 2.498 -6.298 1.00 75.94 72 TYR A CA 1
ATOM 564 C C . TYR A 1 72 ? -3.373 3.773 -6.493 1.00 75.94 72 TYR A C 1
ATOM 566 O O . TYR A 1 72 ? -3.336 4.648 -5.629 1.00 75.94 72 TYR A O 1
ATOM 574 N N . PHE A 1 73 ? -2.730 3.881 -7.652 1.00 74.56 73 PHE A N 1
ATOM 575 C CA . PHE A 1 73 ? -1.980 5.069 -8.037 1.00 74.56 73 PHE A CA 1
ATOM 576 C C . PHE A 1 73 ? -2.708 5.785 -9.154 1.00 74.56 73 PHE A C 1
ATOM 578 O O . PHE A 1 73 ? -3.240 5.159 -10.070 1.00 74.56 73 PHE A O 1
ATOM 585 N N . GLU A 1 74 ? -2.692 7.103 -9.081 1.00 71.69 74 GLU A N 1
ATOM 586 C CA . GLU A 1 74 ? -3.333 7.982 -10.039 1.00 71.69 74 GLU A CA 1
ATOM 587 C C . GLU A 1 74 ? -2.283 8.942 -10.607 1.00 71.69 74 GLU A C 1
ATOM 589 O O . GLU A 1 74 ? -1.475 9.504 -9.865 1.00 71.69 74 GLU A O 1
ATOM 594 N N . ASP A 1 75 ? -2.261 9.112 -11.928 1.00 70.88 75 ASP A N 1
ATOM 595 C CA . ASP A 1 75 ? -1.390 10.084 -12.580 1.00 70.88 75 ASP A CA 1
ATOM 596 C C . ASP A 1 75 ? -1.959 11.516 -12.496 1.00 70.88 75 ASP A C 1
ATOM 598 O O . ASP A 1 75 ? -3.076 11.773 -12.039 1.00 70.88 75 ASP A O 1
ATOM 602 N N . LYS A 1 76 ? -1.193 12.494 -12.994 1.00 78.50 76 LYS A N 1
ATOM 603 C CA . LYS A 1 76 ? -1.617 13.906 -13.031 1.00 78.50 76 LYS A CA 1
ATOM 604 C C . LYS A 1 76 ? -2.913 14.159 -13.820 1.00 78.50 76 LYS A C 1
ATOM 606 O O . LYS A 1 76 ? -3.515 15.216 -13.657 1.00 78.50 76 LYS A O 1
ATOM 611 N N . ASN A 1 77 ? -3.314 13.228 -14.684 1.00 76.94 77 ASN A N 1
ATOM 612 C CA . ASN A 1 77 ? -4.499 13.310 -15.533 1.00 76.94 77 ASN A CA 1
ATOM 613 C C . ASN A 1 77 ? -5.677 12.515 -14.961 1.00 76.94 77 ASN A C 1
ATOM 615 O O . ASN A 1 77 ? -6.651 12.297 -15.678 1.00 76.94 77 ASN A O 1
ATOM 619 N N . LYS A 1 78 ? -5.599 12.071 -13.701 1.00 71.56 78 LYS A N 1
ATOM 620 C CA . LYS A 1 78 ? -6.640 11.254 -13.070 1.00 71.56 78 LYS A CA 1
ATOM 621 C C . LYS A 1 78 ? -6.803 9.865 -13.698 1.00 71.56 78 LYS A C 1
ATOM 623 O O . LYS A 1 78 ? -7.883 9.283 -13.700 1.00 71.56 78 LYS A O 1
ATOM 628 N N . THR A 1 79 ? -5.712 9.331 -14.250 1.00 70.44 79 THR A N 1
ATOM 629 C CA . THR A 1 79 ? -5.660 7.989 -14.842 1.00 70.44 79 THR A CA 1
ATOM 630 C C . THR A 1 79 ? -5.021 7.006 -13.868 1.00 70.44 79 THR A C 1
ATOM 632 O O . THR A 1 79 ? -3.952 7.281 -13.321 1.00 70.44 79 THR A O 1
ATOM 635 N N . LEU A 1 80 ? -5.650 5.843 -13.672 1.00 68.62 80 LEU A N 1
ATOM 636 C CA . LEU A 1 80 ? -5.096 4.777 -12.837 1.00 68.62 80 LEU A CA 1
ATOM 637 C C . LEU A 1 80 ? -3.827 4.192 -13.467 1.00 68.62 80 LEU A C 1
ATOM 639 O O . LEU A 1 80 ? -3.826 3.780 -14.627 1.00 68.62 80 LEU A O 1
ATOM 643 N N . VAL A 1 81 ? -2.753 4.123 -12.684 1.00 66.12 81 VAL A N 1
ATOM 644 C CA . VAL A 1 81 ? -1.481 3.527 -13.101 1.00 66.12 81 VAL A CA 1
ATOM 645 C C . VAL A 1 81 ? -1.521 2.024 -12.831 1.00 66.12 81 VAL A C 1
ATOM 647 O O . VAL A 1 81 ? -1.785 1.582 -11.713 1.00 66.12 81 VAL A O 1
ATOM 650 N N . VAL A 1 82 ? -1.258 1.233 -13.870 1.00 63.03 82 VAL A N 1
ATOM 651 C CA . VAL A 1 82 ? -1.181 -0.232 -13.799 1.00 63.03 82 VAL A CA 1
ATOM 652 C C . VAL A 1 82 ? 0.173 -0.628 -13.212 1.00 63.03 82 VAL A C 1
ATOM 654 O O . VAL A 1 82 ? 1.208 -0.223 -13.743 1.00 63.03 82 VAL A O 1
ATOM 657 N N . LEU A 1 83 ? 0.174 -1.399 -12.122 1.00 62.16 83 LEU A N 1
ATOM 658 C CA . LEU A 1 83 ? 1.400 -1.705 -11.372 1.00 62.16 83 LEU A CA 1
ATOM 659 C C . LEU A 1 83 ? 2.063 -3.019 -11.799 1.00 62.16 83 LEU A C 1
ATOM 661 O O . LEU A 1 83 ? 3.279 -3.141 -11.692 1.00 62.16 83 LEU A O 1
ATOM 665 N N . ASP A 1 84 ? 1.292 -3.956 -12.357 1.00 55.69 84 ASP A N 1
ATOM 666 C CA . ASP A 1 84 ? 1.801 -5.246 -12.839 1.00 55.69 84 ASP A CA 1
ATOM 667 C C . ASP A 1 84 ? 1.125 -5.669 -14.150 1.00 55.69 84 ASP A C 1
ATOM 669 O O . ASP A 1 84 ? 0.277 -6.558 -14.172 1.00 55.69 84 ASP A O 1
ATOM 673 N N . GLY A 1 85 ? 1.415 -4.945 -15.239 1.00 49.25 85 GLY A N 1
ATOM 674 C CA . GLY A 1 85 ? 1.064 -5.297 -16.628 1.00 49.25 85 GLY A CA 1
ATOM 675 C C . GLY A 1 85 ? -0.429 -5.372 -16.998 1.00 49.25 85 GLY A C 1
ATOM 676 O O . GLY A 1 85 ? -0.756 -5.255 -18.174 1.00 49.25 85 GLY A O 1
ATOM 677 N N . ASN A 1 86 ? -1.330 -5.551 -16.028 1.00 52.16 86 ASN A N 1
ATOM 678 C CA . ASN A 1 86 ? -2.774 -5.686 -16.206 1.00 52.16 86 ASN A CA 1
ATOM 679 C C . ASN A 1 86 ? -3.602 -5.434 -14.924 1.00 52.16 86 ASN A C 1
ATOM 681 O O . ASN A 1 86 ? -4.828 -5.482 -14.987 1.00 52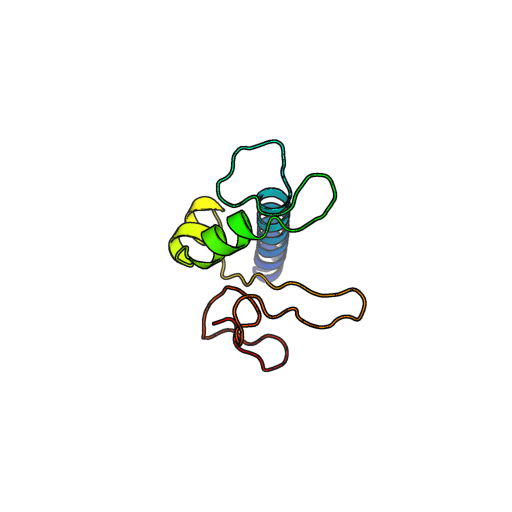.16 86 ASN A O 1
ATOM 685 N N . ARG A 1 87 ? -2.968 -5.203 -13.762 1.00 53.44 87 ARG A N 1
ATOM 686 C CA . ARG A 1 87 ? -3.659 -4.980 -12.477 1.00 53.44 87 ARG A CA 1
ATOM 687 C C . ARG A 1 87 ? -3.561 -3.524 -12.022 1.00 53.44 87 ARG A C 1
ATOM 689 O O . ARG A 1 87 ? -2.465 -2.973 -11.875 1.00 53.44 87 ARG A O 1
ATOM 696 N N . SER A 1 88 ? -4.717 -2.899 -11.815 1.00 55.66 88 SER A N 1
ATOM 697 C CA . SER A 1 88 ? -4.847 -1.542 -11.282 1.00 55.66 88 SER A CA 1
ATOM 698 C C . SER A 1 88 ? -5.104 -1.615 -9.775 1.00 55.66 88 SER A C 1
ATOM 700 O O . SER A 1 88 ? -6.249 -1.615 -9.337 1.00 55.66 88 SER A O 1
ATOM 702 N N . GLY A 1 89 ? -4.030 -1.675 -8.986 1.00 57.31 89 GLY A N 1
ATOM 703 C CA . GLY A 1 89 ? -4.084 -1.595 -7.523 1.00 57.31 89 GLY A CA 1
ATOM 704 C C . GLY A 1 89 ? -3.992 -2.932 -6.781 1.00 57.31 89 GLY A C 1
ATOM 705 O O . GLY A 1 89 ? -3.912 -3.996 -7.387 1.00 57.31 89 GLY A O 1
ATOM 706 N N . ILE A 1 90 ? -3.956 -2.844 -5.449 1.00 54.75 90 ILE A N 1
ATOM 707 C CA . ILE A 1 90 ? -3.830 -3.968 -4.509 1.00 54.75 90 ILE A CA 1
ATOM 708 C C . ILE A 1 90 ? -5.014 -3.901 -3.541 1.00 54.75 90 ILE A C 1
ATOM 710 O O . ILE A 1 90 ? -5.218 -2.873 -2.892 1.00 54.75 90 ILE A O 1
ATOM 714 N N . GLY A 1 91 ? -5.797 -4.978 -3.454 1.00 54.94 91 GLY A N 1
ATOM 715 C CA . GLY A 1 91 ? -6.995 -5.064 -2.616 1.00 54.94 91 GLY A CA 1
ATOM 716 C C . GLY A 1 91 ? -7.830 -6.313 -2.916 1.00 54.94 91 GLY A C 1
ATOM 717 O O . GLY A 1 91 ? -7.423 -7.176 -3.689 1.00 54.94 91 GLY A O 1
ATOM 718 N N . SER A 1 92 ? -8.990 -6.430 -2.269 1.00 43.62 92 SER A N 1
ATOM 719 C CA . SER A 1 92 ? -9.904 -7.571 -2.421 1.00 43.62 92 SER A CA 1
ATOM 720 C C . SER A 1 92 ? -10.526 -7.652 -3.819 1.00 43.62 92 SER A C 1
ATOM 722 O O . SER A 1 92 ? -11.188 -6.709 -4.257 1.00 43.62 92 SER A O 1
ATOM 724 N N . SER A 1 93 ? -10.460 -8.835 -4.450 1.00 55.28 93 SER A N 1
ATOM 725 C CA . SER A 1 93 ? -11.053 -9.126 -5.775 1.00 55.28 93 SER A CA 1
ATOM 726 C C . SER A 1 93 ? -12.568 -8.925 -5.875 1.00 55.28 93 SER A C 1
ATOM 728 O O . SER A 1 93 ? -13.142 -8.993 -6.962 1.00 55.28 93 SER A O 1
ATOM 730 N N . ARG A 1 94 ? -13.228 -8.682 -4.741 1.00 44.38 94 ARG A N 1
ATOM 731 C CA . ARG A 1 94 ? -14.661 -8.393 -4.641 1.00 44.38 94 ARG A CA 1
ATOM 732 C C . ARG A 1 94 ? -14.978 -6.898 -4.688 1.00 44.38 94 ARG A C 1
ATOM 734 O O . ARG A 1 94 ? -16.153 -6.541 -4.665 1.00 44.38 94 ARG A O 1
ATOM 741 N N . MET A 1 95 ? -13.965 -6.036 -4.719 1.00 43.84 95 MET A N 1
ATOM 742 C CA . MET A 1 95 ? -14.120 -4.589 -4.654 1.00 43.84 95 MET A CA 1
ATOM 743 C C . MET A 1 95 ? -13.741 -3.963 -5.998 1.00 43.84 95 MET A C 1
ATOM 745 O O . MET A 1 95 ? -12.621 -4.129 -6.475 1.00 43.84 95 MET A O 1
ATOM 749 N N . SER A 1 96 ? -14.688 -3.259 -6.624 1.00 52.09 96 SER A N 1
ATOM 750 C CA . SER A 1 96 ? -14.492 -2.598 -7.919 1.00 52.09 96 SER A CA 1
ATOM 751 C C . SER A 1 96 ? -14.452 -1.077 -7.763 1.00 52.09 96 SER A C 1
ATOM 753 O O . SER A 1 96 ? -15.410 -0.497 -7.247 1.00 52.09 96 SER A O 1
ATOM 755 N N . ILE A 1 97 ? -13.405 -0.421 -8.267 1.00 52.66 97 ILE A N 1
ATOM 756 C CA . ILE A 1 97 ? -13.306 1.044 -8.348 1.00 52.66 97 ILE A CA 1
ATOM 757 C C . ILE A 1 97 ? -13.472 1.439 -9.818 1.00 52.66 97 ILE A C 1
ATOM 759 O O . ILE A 1 97 ? -12.682 1.045 -10.670 1.00 52.66 97 ILE A O 1
ATOM 763 N N . GLY A 1 98 ? -14.546 2.163 -10.149 1.00 50.06 98 GLY A N 1
ATOM 764 C CA . GLY A 1 98 ? -14.823 2.563 -11.538 1.00 50.06 98 GLY A CA 1
ATOM 765 C C . GLY A 1 98 ? -15.072 1.391 -12.502 1.00 50.06 98 GLY A C 1
ATOM 766 O O . GLY A 1 98 ? -14.821 1.522 -13.695 1.00 50.06 98 GLY A O 1
ATOM 767 N N . GLY A 1 99 ? -15.539 0.242 -11.997 1.00 53.22 99 GLY A N 1
ATOM 768 C CA . GLY A 1 99 ? -15.758 -0.977 -12.790 1.00 53.22 99 GLY A CA 1
ATOM 769 C C . GLY A 1 99 ? -14.516 -1.857 -12.977 1.00 53.22 99 GLY A C 1
ATOM 770 O O . GLY A 1 99 ? -14.612 -2.896 -13.624 1.00 53.22 99 GLY A O 1
ATOM 771 N N . ILE A 1 100 ? -13.373 -1.476 -12.397 1.00 53.41 100 ILE A N 1
ATOM 772 C CA . ILE A 1 100 ? -12.132 -2.259 -12.410 1.00 53.41 100 ILE A CA 1
ATOM 773 C C . ILE A 1 100 ? -11.959 -2.910 -11.036 1.00 53.41 100 ILE A C 1
ATOM 775 O O . ILE A 1 100 ? -12.024 -2.225 -10.015 1.00 53.41 100 ILE A O 1
ATOM 779 N N . ASN A 1 101 ? -11.775 -4.230 -11.002 1.00 58.41 101 ASN A N 1
ATOM 780 C CA . ASN A 1 101 ? -11.564 -4.965 -9.756 1.00 58.41 101 ASN A CA 1
ATOM 781 C C . ASN A 1 101 ? -10.189 -4.643 -9.162 1.00 58.41 101 ASN A C 1
ATOM 783 O O . ASN A 1 101 ? -9.185 -4.675 -9.872 1.00 58.41 101 ASN A O 1
ATOM 787 N N . CYS A 1 102 ? -10.148 -4.408 -7.853 1.00 53.59 102 CYS A N 1
ATOM 788 C CA . CYS A 1 102 ? -8.916 -4.465 -7.079 1.00 53.59 102 CYS A CA 1
ATOM 789 C C . CYS A 1 102 ? -8.525 -5.945 -6.937 1.00 53.59 102 CYS A C 1
ATOM 791 O O . CYS A 1 102 ? -8.973 -6.606 -6.011 1.00 53.59 102 CYS A O 1
ATOM 793 N N . SER A 1 103 ? -7.776 -6.514 -7.886 1.00 52.66 103 SER A N 1
ATOM 794 C CA . SER A 1 103 ? -7.238 -7.886 -7.802 1.00 52.66 103 SER A CA 1
ATOM 795 C C . SER A 1 103 ? -5.917 -8.025 -8.528 1.00 52.66 103 SER A C 1
ATOM 797 O O . SER A 1 103 ? -5.882 -7.582 -9.697 1.00 52.66 103 SER A O 1
#